Protein AF-A0A935SBA0-F1 (afdb_monomer_lite)

Foldseek 3Di:
DDDPDDDDDDDDDPVLVVVFVVCPVVDDAAWDWDWDDDDQKIWIWIWHDDPPGIKIWIWIQGNVGDTWIDISNHTDDPVVSVVRRD

Sequence (86 aa):
MIECEKLINSDNSPEINARKKELMAKYKKGVTEETLTGNGVVILQRVVVKESDVFVYQKKMFSWGGISFFRDQTPITESIFEQETR

pLDDT: mean 79.23, std 15.27, range [37.41, 94.0]

Structure (mmCIF, N/CA/C/O backbone):
data_AF-A0A935SBA0-F1
#
_entry.id   AF-A0A935SBA0-F1
#
loop_
_atom_site.group_PDB
_atom_site.id
_atom_site.type_symbol
_atom_site.label_atom_id
_atom_site.label_alt_id
_atom_site.label_comp_id
_atom_site.label_asym_id
_atom_site.label_entity_id
_atom_site.label_seq_id
_atom_site.pdbx_PDB_ins_code
_atom_site.Cartn_x
_atom_site.Cartn_y
_atom_site.Cartn_z
_atom_site.occupancy
_atom_site.B_iso_or_equiv
_atom_site.auth_seq_id
_atom_site.auth_comp_id
_atom_site.auth_asym_id
_atom_site.auth_atom_id
_atom_site.pdbx_PDB_model_num
ATOM 1 N N . MET A 1 1 ? -33.125 -18.439 10.470 1.00 37.41 1 MET A N 1
ATOM 2 C CA . MET A 1 1 ? -31.651 -18.376 10.419 1.00 37.41 1 MET A CA 1
ATOM 3 C C . MET A 1 1 ? -31.264 -17.484 9.247 1.00 37.41 1 MET A C 1
ATOM 5 O O . MET A 1 1 ? -31.511 -17.873 8.120 1.00 37.41 1 MET A O 1
ATOM 9 N N . ILE A 1 2 ? -30.753 -16.291 9.572 1.00 43.22 2 ILE A N 1
ATOM 10 C CA . ILE A 1 2 ? -29.892 -15.371 8.801 1.00 43.22 2 ILE A CA 1
ATOM 11 C C . ILE A 1 2 ? -30.258 -15.167 7.318 1.00 43.22 2 ILE A C 1
ATOM 13 O O . ILE A 1 2 ? -29.651 -15.743 6.417 1.00 43.22 2 ILE A O 1
ATOM 17 N N . GLU A 1 3 ? -31.193 -14.248 7.077 1.00 44.16 3 GLU A N 1
ATOM 18 C CA . GLU A 1 3 ? -31.255 -13.486 5.829 1.00 44.16 3 GLU A CA 1
ATOM 19 C C . GLU A 1 3 ? -30.040 -12.554 5.795 1.00 44.16 3 GLU A C 1
ATOM 21 O O . GLU A 1 3 ? -29.968 -11.569 6.522 1.00 44.16 3 GLU A O 1
ATOM 26 N N . CYS A 1 4 ? -29.032 -12.895 4.988 1.00 42.09 4 CYS A N 1
ATOM 27 C CA . CYS A 1 4 ? -27.994 -11.932 4.640 1.00 42.09 4 CYS A CA 1
ATOM 28 C C . CYS A 1 4 ? -28.623 -10.898 3.708 1.00 42.09 4 CYS A C 1
ATOM 30 O O . CYS A 1 4 ? -28.690 -11.097 2.493 1.00 42.09 4 CYS A O 1
ATOM 32 N N . GLU A 1 5 ? -29.109 -9.824 4.318 1.00 47.19 5 GLU A N 1
ATOM 33 C CA . GLU A 1 5 ? -29.623 -8.633 3.667 1.00 47.19 5 GLU A CA 1
ATOM 34 C C . GLU A 1 5 ? -28.669 -8.168 2.561 1.00 47.19 5 GLU A C 1
ATOM 36 O O . GLU A 1 5 ? -27.472 -7.932 2.757 1.00 47.19 5 GLU A O 1
ATOM 41 N N . LYS A 1 6 ? -29.232 -8.069 1.354 1.00 55.66 6 LYS A N 1
ATOM 42 C CA . LYS A 1 6 ? -28.634 -7.370 0.224 1.00 55.66 6 LYS A CA 1
ATOM 43 C C . LYS A 1 6 ? -28.527 -5.895 0.590 1.00 55.66 6 LYS A C 1
ATOM 45 O O . LYS A 1 6 ? -29.512 -5.170 0.510 1.00 55.66 6 LYS A O 1
ATOM 50 N N . LEU A 1 7 ? -27.322 -5.447 0.912 1.00 46.97 7 LEU A N 1
ATOM 51 C CA . LEU A 1 7 ? -26.989 -4.029 0.947 1.00 46.97 7 LEU A CA 1
ATOM 52 C C . LEU A 1 7 ? -26.206 -3.711 -0.324 1.00 46.97 7 LEU A C 1
ATOM 54 O O . LEU A 1 7 ? -25.000 -3.932 -0.430 1.00 46.97 7 LEU A O 1
ATOM 58 N N . ILE A 1 8 ? -26.958 -3.266 -1.327 1.00 54.84 8 ILE A N 1
ATOM 59 C CA . ILE A 1 8 ? -26.449 -2.669 -2.556 1.00 54.84 8 ILE A CA 1
ATOM 60 C C . ILE A 1 8 ? -25.961 -1.276 -2.157 1.00 54.84 8 ILE A C 1
ATOM 62 O O . ILE A 1 8 ? -26.770 -0.367 -2.004 1.00 54.84 8 ILE A O 1
ATOM 66 N N . ASN A 1 9 ? -24.655 -1.119 -1.946 1.00 43.47 9 ASN A N 1
ATOM 67 C CA . ASN A 1 9 ? -24.030 0.195 -1.990 1.00 43.47 9 ASN A CA 1
ATOM 68 C C . ASN A 1 9 ? -23.337 0.333 -3.337 1.00 43.47 9 ASN A C 1
ATOM 70 O O . ASN A 1 9 ? -22.509 -0.489 -3.727 1.00 43.47 9 ASN A O 1
ATOM 74 N N . SER A 1 10 ? -23.813 1.337 -4.061 1.00 56.56 10 SER A N 1
ATOM 75 C CA . SER A 1 10 ? -23.341 1.778 -5.356 1.00 56.56 10 SER A CA 1
ATOM 76 C C . SER A 1 10 ? -21.851 2.092 -5.323 1.00 56.56 10 SER A C 1
ATOM 78 O O . SER A 1 10 ? -21.344 2.636 -4.345 1.00 56.56 10 SER A O 1
ATOM 80 N N . ASP A 1 11 ? -21.225 1.815 -6.462 1.00 57.03 11 ASP A N 1
ATOM 81 C CA . ASP A 1 11 ? -19.815 1.998 -6.788 1.00 57.03 11 ASP A CA 1
ATOM 82 C C . ASP A 1 11 ? -18.909 0.827 -6.361 1.00 57.03 11 ASP A C 1
ATOM 84 O O . ASP A 1 11 ? -18.836 0.463 -5.191 1.00 57.03 11 ASP A O 1
ATOM 88 N N . ASN A 1 12 ? -18.147 0.308 -7.330 1.00 51.62 12 ASN A N 1
ATOM 89 C CA . ASN A 1 12 ? -17.098 -0.720 -7.238 1.00 51.62 12 ASN A CA 1
ATOM 90 C C . ASN A 1 12 ? -17.523 -2.167 -7.548 1.00 51.62 12 ASN A C 1
ATOM 92 O O . ASN A 1 12 ? -18.434 -2.746 -6.963 1.00 51.62 12 ASN A O 1
ATOM 96 N N . SER A 1 13 ? -16.812 -2.743 -8.518 1.00 55.22 13 SER A N 1
ATOM 97 C CA . SER A 1 13 ? -16.975 -4.072 -9.107 1.00 55.22 13 SER A CA 1
ATOM 98 C C . SER A 1 13 ? -17.379 -5.157 -8.092 1.00 55.22 13 SER A C 1
ATOM 100 O O . SER A 1 13 ? -16.784 -5.223 -7.014 1.00 55.22 13 SER A O 1
ATOM 102 N N . PRO A 1 14 ? -18.310 -6.075 -8.427 1.00 57.66 14 PRO A N 1
ATOM 103 C CA . PRO A 1 14 ? -18.805 -7.118 -7.513 1.00 57.66 14 PRO A CA 1
ATOM 104 C C . PRO A 1 14 ? -17.694 -7.981 -6.882 1.00 57.66 14 PRO A C 1
ATOM 106 O O . PRO A 1 14 ? -17.861 -8.512 -5.785 1.00 57.66 14 PRO A O 1
ATOM 109 N N . GLU A 1 15 ? -16.540 -8.073 -7.544 1.00 60.31 15 GLU A N 1
ATOM 110 C CA . GLU A 1 15 ? -15.341 -8.758 -7.058 1.00 60.31 15 GLU A CA 1
ATOM 111 C C . GLU A 1 15 ? -14.705 -8.087 -5.823 1.00 60.31 15 GLU A C 1
ATOM 113 O O . GLU A 1 15 ? -14.282 -8.780 -4.896 1.00 60.31 15 GLU A O 1
ATOM 118 N N . ILE A 1 16 ? -14.697 -6.749 -5.758 1.00 61.31 16 ILE A N 1
ATOM 119 C CA . ILE A 1 16 ? -14.156 -5.989 -4.620 1.00 61.31 16 ILE A CA 1
ATOM 120 C C . ILE A 1 16 ? -14.967 -6.272 -3.367 1.00 61.31 16 ILE A C 1
ATOM 122 O O . ILE A 1 16 ? -14.408 -6.571 -2.317 1.00 61.31 16 ILE A O 1
ATOM 126 N N . ASN A 1 17 ? -16.291 -6.210 -3.474 1.00 63.56 17 ASN A N 1
ATOM 127 C CA . ASN A 1 17 ? -17.154 -6.323 -2.309 1.00 63.56 17 ASN A CA 1
ATOM 128 C C . ASN A 1 17 ? -17.123 -7.743 -1.711 1.00 63.56 17 ASN A C 1
ATOM 130 O O . ASN A 1 17 ? -17.106 -7.916 -0.492 1.00 63.56 17 ASN A O 1
ATOM 134 N N . ALA A 1 18 ? -17.021 -8.768 -2.568 1.00 69.88 18 ALA A N 1
ATOM 135 C CA . ALA A 1 18 ? -16.800 -10.146 -2.134 1.00 69.88 18 ALA A CA 1
ATOM 136 C C . ALA A 1 18 ? -15.460 -10.295 -1.397 1.00 69.88 18 ALA A C 1
ATOM 138 O O . ALA A 1 18 ? -15.433 -10.789 -0.269 1.00 69.88 18 ALA A O 1
ATOM 139 N N . ARG A 1 19 ? -14.369 -9.780 -1.982 1.00 71.38 19 ARG A N 1
ATOM 140 C CA . ARG A 1 19 ? -13.035 -9.762 -1.361 1.00 71.38 19 ARG A CA 1
ATOM 141 C C . ARG A 1 19 ? -13.042 -9.053 -0.011 1.00 71.38 19 ARG A C 1
ATOM 143 O O . ARG A 1 19 ? -12.525 -9.597 0.956 1.00 71.38 19 ARG A O 1
ATOM 150 N N . LYS A 1 20 ? -13.672 -7.882 0.094 1.00 71.81 20 LYS A N 1
ATOM 151 C CA . LYS A 1 20 ? -13.816 -7.138 1.353 1.00 71.81 20 LYS A CA 1
ATOM 152 C C . LYS A 1 20 ? -14.507 -7.968 2.434 1.00 71.81 20 LYS A C 1
ATOM 154 O O . LYS A 1 20 ? -14.002 -8.063 3.549 1.00 71.81 20 LYS A O 1
ATOM 159 N N . LYS A 1 21 ? -15.610 -8.637 2.096 1.00 73.06 21 LYS A N 1
ATOM 160 C CA . LYS A 1 21 ? -16.339 -9.497 3.037 1.00 73.06 21 LYS A CA 1
ATOM 161 C C . LYS A 1 21 ? -15.500 -10.690 3.509 1.00 73.06 21 LYS A C 1
ATOM 163 O O . LYS A 1 21 ? -15.510 -11.003 4.698 1.00 73.06 21 LYS A O 1
ATOM 168 N N . GLU A 1 22 ? -14.740 -11.318 2.609 1.00 77.69 22 GLU A N 1
ATOM 169 C CA . GLU A 1 22 ? -13.777 -12.370 2.970 1.00 77.69 22 GLU A CA 1
ATOM 170 C C . GLU A 1 22 ? -12.688 -11.837 3.915 1.00 77.69 22 GLU A C 1
ATOM 172 O O . GLU A 1 22 ? -12.368 -12.472 4.918 1.00 77.69 22 GLU A O 1
ATOM 177 N N . LEU A 1 23 ? -12.144 -10.650 3.631 1.00 78.00 23 LEU A N 1
ATOM 178 C CA . LEU A 1 23 ? -11.106 -10.018 4.445 1.00 78.00 23 LEU A CA 1
ATOM 179 C C . LEU A 1 23 ? -11.619 -9.633 5.839 1.00 78.00 23 LEU A C 1
ATOM 181 O O . LEU A 1 23 ? -10.929 -9.894 6.817 1.00 78.00 23 LEU A O 1
ATOM 185 N N . MET A 1 24 ? -12.833 -9.090 5.961 1.00 72.12 24 MET A N 1
ATOM 186 C CA . MET A 1 24 ? -13.445 -8.789 7.266 1.00 72.12 24 MET A CA 1
ATOM 187 C C . MET A 1 24 ? -13.722 -10.049 8.093 1.00 72.12 24 MET A C 1
ATOM 189 O O . MET A 1 24 ? -13.642 -10.009 9.317 1.00 72.12 24 MET A O 1
ATOM 193 N N . ALA A 1 25 ? -14.039 -11.173 7.444 1.00 76.25 25 ALA A N 1
ATOM 194 C CA . ALA A 1 25 ? -14.200 -12.453 8.130 1.00 76.25 25 ALA A CA 1
ATOM 195 C C . ALA A 1 25 ? -12.852 -13.064 8.555 1.00 76.25 25 ALA A C 1
ATOM 197 O O . ALA A 1 25 ? -12.779 -13.771 9.560 1.00 76.25 25 ALA A O 1
ATOM 198 N N . LYS A 1 26 ? -11.786 -12.804 7.789 1.00 78.06 26 LYS A N 1
ATOM 199 C CA . LYS A 1 26 ? -10.452 -13.383 7.994 1.00 78.06 26 LYS A CA 1
ATOM 200 C C . LYS A 1 26 ? -9.584 -12.584 8.971 1.00 78.06 26 LYS A C 1
ATOM 202 O O . LYS A 1 26 ? -8.845 -13.188 9.747 1.00 78.06 26 LYS A O 1
ATOM 207 N N . TYR A 1 27 ? -9.656 -11.254 8.943 1.00 79.19 27 TYR A N 1
ATOM 208 C CA . TYR A 1 27 ? -8.805 -10.358 9.729 1.00 79.19 27 TYR A CA 1
ATOM 209 C C . TYR A 1 27 ? -9.618 -9.617 10.796 1.00 79.19 27 TYR A C 1
ATOM 211 O O . TYR A 1 27 ? -10.702 -9.102 10.539 1.00 79.19 27 TYR A O 1
ATOM 219 N N . LYS A 1 28 ? -9.076 -9.553 12.018 1.00 75.38 28 LYS A N 1
ATOM 220 C CA . LYS A 1 28 ? -9.653 -8.754 13.112 1.00 75.38 28 LYS A CA 1
ATOM 221 C C . LYS A 1 28 ? -9.432 -7.260 12.849 1.00 75.38 28 LYS A C 1
ATOM 223 O O . LYS A 1 28 ? -8.576 -6.899 12.044 1.00 75.38 28 LYS A O 1
ATOM 228 N N . LYS A 1 29 ? -10.162 -6.398 13.572 1.00 80.50 29 LYS A N 1
ATOM 229 C CA . LYS A 1 29 ? -9.968 -4.939 13.506 1.00 80.50 29 LYS A CA 1
ATOM 230 C C . LYS A 1 29 ? -8.483 -4.581 13.659 1.00 80.50 29 LYS A C 1
ATOM 232 O O . LYS A 1 29 ? -7.819 -5.111 14.554 1.00 80.50 29 LYS A O 1
ATOM 237 N N . GLY A 1 30 ? -7.998 -3.665 12.829 1.00 83.94 30 GLY A N 1
ATOM 238 C CA . GLY A 1 3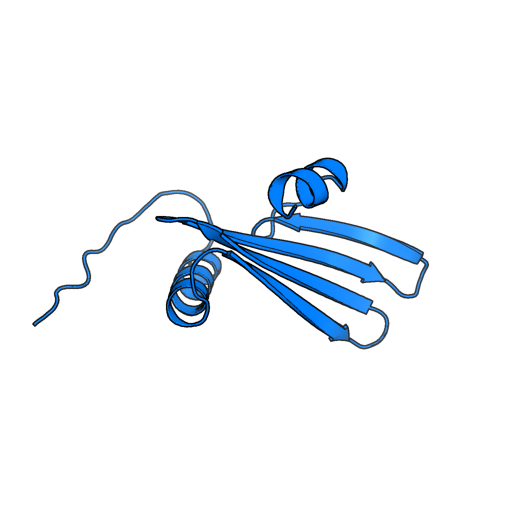0 ? -6.601 -3.239 12.815 1.00 83.94 30 GLY A CA 1
ATOM 239 C C . GLY A 1 30 ? -5.990 -3.237 11.418 1.00 83.94 30 GLY A C 1
ATOM 240 O O . GLY A 1 30 ? -6.686 -3.372 10.413 1.00 83.94 30 GLY A O 1
ATOM 241 N N . VAL A 1 31 ? -4.672 -3.067 11.370 1.00 86.38 31 VAL A N 1
ATOM 242 C CA . VAL A 1 31 ? -3.885 -3.078 10.135 1.00 86.38 31 VAL A CA 1
ATOM 243 C C . VAL A 1 31 ? -3.182 -4.425 10.032 1.00 86.38 31 VAL A C 1
ATOM 245 O O . VAL A 1 31 ? -2.425 -4.799 10.924 1.00 86.38 31 VAL A O 1
ATOM 248 N N . THR A 1 32 ? -3.446 -5.165 8.960 1.00 88.56 32 THR A N 1
ATOM 249 C CA . THR A 1 32 ? -2.714 -6.390 8.632 1.00 88.56 32 THR A CA 1
ATOM 250 C C . THR A 1 32 ? -1.835 -6.146 7.422 1.00 88.56 32 THR A C 1
ATOM 252 O O . THR A 1 32 ? -2.318 -5.678 6.396 1.00 88.56 32 THR A O 1
ATOM 255 N N . GLU A 1 33 ? -0.557 -6.483 7.526 1.00 87.69 33 GLU A N 1
ATOM 256 C CA . GLU A 1 33 ? 0.398 -6.360 6.429 1.00 87.69 33 GLU A CA 1
ATOM 257 C C . GLU A 1 33 ? 0.691 -7.736 5.826 1.00 87.69 33 GLU A C 1
ATOM 259 O O . GLU A 1 33 ? 0.984 -8.700 6.530 1.00 87.69 33 GLU A O 1
ATOM 264 N N . GLU A 1 34 ? 0.627 -7.820 4.505 1.00 85.69 34 GLU A N 1
ATOM 265 C CA . GLU A 1 34 ? 0.911 -9.009 3.717 1.00 85.69 34 GLU A CA 1
ATOM 266 C C . GLU A 1 34 ? 1.872 -8.629 2.597 1.00 85.69 34 GLU A C 1
ATOM 268 O O . GLU A 1 34 ? 1.648 -7.673 1.861 1.00 85.69 34 GLU A O 1
ATOM 273 N N . THR A 1 35 ? 2.956 -9.380 2.437 1.00 88.56 35 THR A N 1
ATOM 274 C CA . THR A 1 35 ? 3.882 -9.176 1.320 1.00 88.56 35 THR A CA 1
ATOM 275 C C . THR A 1 35 ? 3.727 -10.322 0.339 1.00 88.56 35 THR A C 1
ATOM 277 O O . THR A 1 35 ? 3.925 -11.484 0.682 1.00 88.56 35 THR A O 1
ATOM 280 N N . LEU A 1 36 ? 3.361 -9.984 -0.890 1.00 86.44 36 LEU A N 1
ATOM 281 C CA . LEU A 1 36 ? 3.179 -10.908 -1.995 1.00 86.44 36 LEU A CA 1
ATOM 282 C C . LEU A 1 36 ? 4.334 -10.707 -2.969 1.00 86.44 36 LEU A C 1
ATOM 284 O O . LEU A 1 36 ? 4.427 -9.685 -3.646 1.00 86.44 36 LEU A O 1
ATOM 288 N N . THR A 1 37 ? 5.224 -11.685 -3.047 1.00 87.00 37 THR A N 1
ATOM 289 C CA . THR A 1 37 ? 6.353 -11.642 -3.976 1.00 87.00 37 THR A CA 1
ATOM 290 C C . THR A 1 37 ? 5.980 -12.390 -5.250 1.00 87.00 37 THR A C 1
ATOM 292 O O . THR A 1 37 ? 5.678 -13.580 -5.215 1.00 87.00 37 THR A O 1
ATOM 295 N N . GLY A 1 38 ? 5.982 -11.682 -6.375 1.00 82.81 38 GLY A N 1
ATOM 296 C CA . GLY A 1 38 ? 5.785 -12.220 -7.716 1.00 82.81 38 GLY A CA 1
ATOM 297 C C . GLY A 1 38 ? 7.068 -12.175 -8.546 1.00 82.81 38 GLY A C 1
ATOM 298 O O . GLY A 1 38 ? 8.103 -11.657 -8.126 1.00 82.81 38 GLY A O 1
ATOM 299 N N . ASN A 1 39 ? 7.003 -12.716 -9.762 1.00 84.69 39 ASN A N 1
ATOM 300 C CA . ASN A 1 39 ? 8.135 -12.715 -10.684 1.00 84.69 39 ASN A CA 1
ATOM 301 C C . ASN A 1 39 ? 8.380 -11.282 -11.200 1.00 84.69 39 ASN A C 1
ATOM 303 O O . ASN A 1 39 ? 7.620 -10.778 -12.023 1.00 84.69 39 ASN A O 1
ATOM 307 N N . GLY A 1 40 ? 9.390 -10.596 -10.660 1.00 86.81 40 GLY A N 1
ATOM 308 C CA . GLY A 1 40 ? 9.727 -9.221 -11.048 1.00 86.81 40 GLY A CA 1
ATOM 309 C C . GLY A 1 40 ? 8.876 -8.117 -10.396 1.00 86.81 40 GLY A C 1
ATOM 310 O O . GLY A 1 40 ? 8.938 -6.961 -10.822 1.00 86.81 40 GLY A O 1
ATOM 311 N N . VAL A 1 41 ? 8.057 -8.444 -9.389 1.00 91.12 41 VAL A N 1
ATOM 312 C CA . VAL A 1 41 ? 7.233 -7.469 -8.657 1.00 91.12 41 VAL A CA 1
ATOM 313 C C . VAL A 1 41 ? 7.004 -7.917 -7.215 1.00 91.12 41 VAL A C 1
ATOM 315 O O . VAL A 1 41 ? 6.673 -9.069 -6.960 1.00 91.12 41 VAL A O 1
ATOM 318 N N . VAL A 1 42 ? 7.147 -7.003 -6.263 1.00 92.56 42 VAL A N 1
ATOM 319 C CA . VAL A 1 42 ? 6.829 -7.198 -4.846 1.00 92.56 42 VAL A CA 1
ATOM 320 C C . VAL A 1 42 ? 5.617 -6.342 -4.514 1.00 92.56 42 VAL A C 1
ATOM 322 O O . VAL A 1 42 ? 5.646 -5.128 -4.674 1.00 92.56 42 VAL A O 1
ATOM 325 N N . ILE A 1 43 ? 4.534 -6.959 -4.067 1.00 91.75 43 ILE A N 1
ATOM 326 C CA . ILE A 1 43 ? 3.288 -6.280 -3.727 1.00 91.75 43 ILE A CA 1
ATOM 327 C C . ILE A 1 43 ? 3.131 -6.323 -2.211 1.0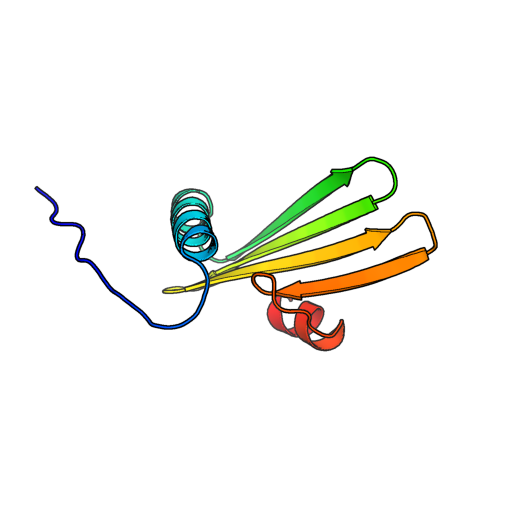0 91.75 43 ILE A C 1
ATOM 329 O O . ILE A 1 43 ? 2.805 -7.358 -1.641 1.00 91.75 43 ILE A O 1
ATOM 333 N N . LEU A 1 44 ? 3.356 -5.192 -1.553 1.00 92.06 44 LEU A N 1
ATOM 334 C CA . LEU A 1 44 ? 3.046 -5.020 -0.140 1.00 92.06 44 LEU A CA 1
ATOM 335 C C . LEU A 1 44 ? 1.575 -4.615 -0.013 1.00 92.06 44 LEU A C 1
ATOM 337 O O . LEU A 1 44 ? 1.200 -3.489 -0.331 1.00 92.06 44 LEU A O 1
ATOM 341 N N . GLN A 1 45 ? 0.739 -5.543 0.422 1.00 89.94 45 GLN A N 1
ATOM 342 C CA . GLN A 1 45 ? -0.673 -5.343 0.695 1.00 89.94 45 GLN A CA 1
ATOM 343 C C . GLN A 1 45 ? -0.881 -5.021 2.179 1.00 89.94 45 GLN A C 1
ATOM 345 O O . GLN A 1 45 ? -0.406 -5.745 3.043 1.00 89.94 45 GLN A O 1
ATOM 350 N N . ARG A 1 46 ? -1.612 -3.954 2.498 1.00 91.50 46 ARG A N 1
ATOM 351 C CA . ARG A 1 46 ? -2.050 -3.627 3.857 1.00 91.50 46 ARG A CA 1
ATOM 352 C C . ARG A 1 46 ? -3.569 -3.611 3.91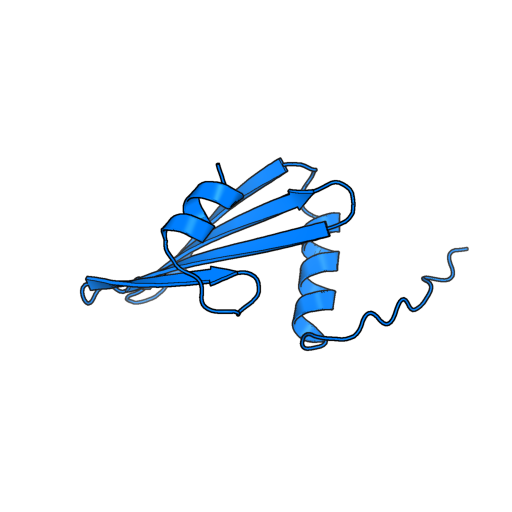4 1.00 91.50 46 ARG A C 1
ATOM 354 O O . ARG A 1 46 ? -4.208 -2.794 3.259 1.00 91.50 46 ARG A O 1
ATOM 361 N N . VAL A 1 47 ? -4.149 -4.519 4.683 1.00 89.25 47 VAL A N 1
ATOM 362 C CA . VAL A 1 47 ? -5.591 -4.608 4.907 1.00 89.25 47 VAL A CA 1
ATOM 363 C C . VAL A 1 47 ? -5.915 -3.861 6.192 1.00 89.25 47 VAL A C 1
ATOM 365 O O . VAL A 1 47 ? -5.521 -4.280 7.277 1.00 89.25 47 VAL A O 1
ATOM 368 N N . VAL A 1 48 ? -6.617 -2.741 6.068 1.00 89.38 48 VAL A N 1
ATOM 369 C CA . VAL A 1 48 ? -7.050 -1.908 7.191 1.00 89.38 48 VAL A CA 1
ATOM 370 C C . VAL A 1 48 ? -8.516 -2.211 7.465 1.00 89.38 48 VAL A C 1
ATOM 372 O O . VAL A 1 48 ? -9.388 -1.825 6.687 1.00 89.38 48 VAL A O 1
ATOM 375 N N . VAL A 1 49 ? -8.789 -2.913 8.562 1.00 87.38 49 VAL A N 1
ATOM 376 C CA . VAL A 1 49 ? -10.142 -3.245 9.020 1.00 87.38 49 VAL A CA 1
ATOM 377 C C . VAL A 1 49 ? -10.562 -2.230 10.083 1.00 87.38 49 VAL A C 1
ATOM 379 O O . VAL A 1 49 ? -10.057 -2.249 11.211 1.00 87.38 49 VAL A O 1
ATOM 382 N N . LYS A 1 50 ? -11.482 -1.337 9.711 1.00 82.25 50 LYS A N 1
ATOM 383 C CA . LYS A 1 50 ? -12.191 -0.400 10.597 1.00 82.25 50 LYS A CA 1
ATOM 384 C C . LYS A 1 50 ? -13.5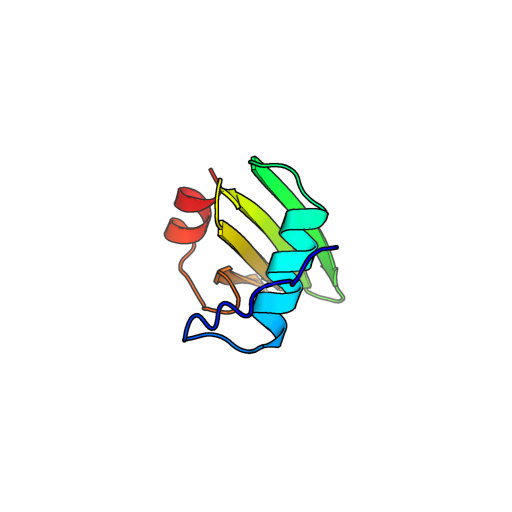25 -1.030 11.042 1.00 82.25 50 LYS A C 1
ATOM 386 O O . LYS A 1 50 ? -13.889 -2.107 10.582 1.00 82.25 50 LYS A O 1
ATOM 391 N N . GLU A 1 51 ? -14.238 -0.389 11.970 1.00 75.00 51 GLU A N 1
ATOM 392 C CA . GLU A 1 51 ? -15.438 -0.961 12.620 1.00 75.00 51 GLU A CA 1
ATOM 393 C C . GLU A 1 51 ? -16.530 -1.434 11.647 1.00 75.00 51 GLU A C 1
ATOM 395 O O . GLU A 1 51 ? -17.131 -2.478 11.895 1.00 75.00 51 GLU A O 1
ATOM 400 N N . SER A 1 52 ? -16.730 -0.730 10.530 1.00 73.44 52 SER A N 1
ATOM 401 C CA . SER A 1 52 ? -17.748 -1.075 9.522 1.00 73.44 52 SER A CA 1
ATOM 402 C C . SER A 1 52 ? -17.198 -1.236 8.105 1.00 73.44 52 SER A C 1
ATOM 404 O O . SER A 1 52 ? -17.943 -1.608 7.204 1.00 73.44 52 SER A O 1
ATOM 406 N N . ASP A 1 53 ? -15.903 -0.995 7.901 1.00 79.94 53 ASP A N 1
ATOM 407 C CA . ASP A 1 53 ? -15.297 -0.922 6.574 1.00 79.94 53 ASP A CA 1
ATOM 408 C C . ASP A 1 53 ? -13.930 -1.588 6.550 1.00 79.94 53 ASP A C 1
ATOM 410 O O . ASP A 1 53 ? -13.155 -1.515 7.505 1.00 79.94 53 ASP A O 1
ATOM 414 N N . VAL A 1 54 ? -13.598 -2.179 5.408 1.00 83.81 54 VAL A N 1
ATOM 415 C CA . VAL A 1 54 ? -12.255 -2.670 5.122 1.00 83.81 54 VAL A CA 1
ATOM 416 C C . VAL A 1 54 ? -11.695 -1.964 3.896 1.00 83.81 54 VAL A C 1
ATOM 418 O O . VAL A 1 54 ? -12.370 -1.805 2.873 1.00 83.81 54 VAL A O 1
ATOM 421 N N . PHE A 1 55 ? -10.440 -1.552 4.016 1.00 86.81 55 PHE A N 1
ATOM 422 C CA . PHE A 1 55 ? -9.680 -0.919 2.952 1.00 86.81 55 PHE A CA 1
ATOM 423 C C . PHE A 1 55 ? -8.454 -1.759 2.645 1.00 86.81 55 PHE A C 1
ATOM 425 O O . PHE A 1 55 ? -7.693 -2.120 3.544 1.00 86.81 55 PHE A O 1
ATOM 432 N N . VAL A 1 56 ? -8.254 -2.063 1.367 1.00 88.31 56 VAL A N 1
ATOM 433 C CA . VAL A 1 56 ? -7.083 -2.814 0.913 1.00 88.31 56 VAL A CA 1
ATOM 434 C C . VAL A 1 56 ? -6.130 -1.863 0.225 1.00 88.31 56 VAL A C 1
ATOM 436 O O . VAL A 1 56 ? -6.394 -1.384 -0.875 1.00 88.31 56 VAL A O 1
ATOM 439 N N . TYR A 1 57 ? -5.002 -1.608 0.862 1.00 91.69 57 TYR A N 1
ATOM 440 C CA . TYR A 1 57 ? -3.919 -0.821 0.309 1.00 91.69 57 TYR A CA 1
ATOM 441 C C . TYR A 1 57 ? -2.889 -1.747 -0.332 1.00 91.69 57 TYR A C 1
ATOM 443 O O . TYR A 1 57 ? -2.575 -2.795 0.216 1.00 91.69 57 TYR A O 1
ATOM 451 N N . GLN A 1 58 ? -2.349 -1.392 -1.493 1.00 91.69 58 GLN A N 1
ATOM 452 C CA . GLN A 1 58 ? -1.340 -2.185 -2.193 1.00 91.69 58 GLN A CA 1
ATOM 453 C C . GLN A 1 58 ? -0.228 -1.282 -2.712 1.00 91.69 58 GLN A C 1
ATOM 455 O O . GLN A 1 58 ? -0.465 -0.394 -3.526 1.00 91.69 58 GLN A O 1
ATOM 460 N N . LYS A 1 59 ? 1.001 -1.548 -2.284 1.00 93.38 59 LYS A N 1
ATOM 461 C CA . LYS A 1 59 ? 2.226 -0.954 -2.810 1.00 93.38 59 LYS A CA 1
ATOM 462 C C . LYS A 1 59 ? 2.897 -1.975 -3.721 1.00 93.38 59 LYS A C 1
ATOM 464 O O . LYS A 1 59 ? 3.458 -2.959 -3.250 1.00 93.38 59 LYS A O 1
ATOM 469 N N . LYS A 1 60 ? 2.832 -1.750 -5.031 1.00 92.94 60 LYS A N 1
ATOM 470 C CA . LYS A 1 60 ? 3.498 -2.571 -6.046 1.00 92.94 60 LYS A CA 1
ATOM 471 C C . LYS A 1 60 ? 4.876 -1.986 -6.316 1.00 92.94 60 LYS A C 1
ATOM 473 O O . LYS A 1 60 ? 4.981 -0.867 -6.801 1.00 92.94 60 LYS A O 1
ATOM 478 N N . MET A 1 61 ? 5.911 -2.737 -5.985 1.00 93.81 61 MET A N 1
ATOM 479 C CA . MET A 1 61 ? 7.313 -2.420 -6.221 1.00 93.81 61 MET A CA 1
ATOM 480 C C . MET A 1 61 ? 7.797 -3.318 -7.346 1.00 93.81 61 MET A C 1
ATOM 482 O O . MET A 1 61 ? 7.942 -4.525 -7.179 1.00 93.81 61 MET A O 1
ATOM 486 N N . PHE A 1 62 ? 7.998 -2.747 -8.517 1.00 92.19 62 PHE A N 1
ATOM 487 C CA . PHE A 1 62 ? 8.468 -3.486 -9.670 1.00 92.19 62 PHE A CA 1
ATOM 488 C C . PHE A 1 62 ? 9.991 -3.576 -9.658 1.00 92.19 62 PHE A C 1
ATOM 490 O O . PHE A 1 62 ? 10.679 -2.611 -9.327 1.00 92.19 62 PHE A O 1
ATOM 497 N N . SER A 1 63 ? 10.537 -4.710 -10.091 1.00 88.56 63 SER A N 1
ATOM 498 C CA . SER A 1 63 ? 11.987 -4.930 -10.140 1.00 88.56 63 SER A CA 1
ATOM 499 C C . SER A 1 63 ? 12.719 -3.993 -11.106 1.00 88.56 63 SER A C 1
ATOM 501 O O . SER A 1 63 ? 13.924 -3.821 -10.975 1.00 88.56 63 SER A O 1
ATOM 503 N N . TRP A 1 64 ? 12.008 -3.349 -12.038 1.00 88.94 64 TRP A N 1
ATOM 504 C CA . TRP A 1 64 ? 12.559 -2.305 -12.912 1.00 88.94 64 TRP A CA 1
ATOM 505 C C . TRP A 1 64 ? 12.720 -0.935 -12.224 1.00 88.94 64 TRP A C 1
ATOM 507 O O . TRP A 1 64 ? 13.214 -0.002 -12.848 1.00 88.94 64 TRP A O 1
ATOM 517 N N . GLY A 1 65 ? 12.324 -0.801 -10.951 1.00 88.25 65 GLY A N 1
ATOM 518 C CA . GLY A 1 65 ? 12.464 0.426 -10.154 1.00 88.25 65 GLY A CA 1
ATOM 519 C C . GLY A 1 65 ? 11.179 1.247 -10.010 1.00 88.25 65 GLY A C 1
ATOM 520 O O . GLY A 1 65 ? 11.177 2.278 -9.343 1.00 88.25 65 GLY A O 1
ATOM 521 N N . GLY A 1 66 ? 10.075 0.798 -10.606 1.00 92.44 66 GLY A N 1
ATOM 522 C CA . GLY A 1 66 ? 8.772 1.439 -10.477 1.00 92.44 66 GLY A CA 1
ATOM 523 C C . GLY A 1 66 ? 8.101 1.160 -9.147 1.00 92.44 66 GLY A C 1
ATOM 524 O O . GLY A 1 66 ? 8.139 0.034 -8.654 1.00 92.44 66 GLY A O 1
ATOM 525 N N . ILE A 1 67 ? 7.403 2.153 -8.602 1.00 94.00 67 ILE A N 1
ATOM 526 C CA . ILE A 1 67 ? 6.547 1.973 -7.430 1.00 94.00 67 ILE A CA 1
ATOM 527 C C . ILE A 1 67 ? 5.171 2.555 -7.741 1.00 94.00 67 ILE A C 1
ATOM 529 O O . ILE A 1 67 ? 5.050 3.634 -8.318 1.00 94.00 67 ILE A O 1
ATOM 533 N N . SER A 1 68 ? 4.115 1.829 -7.393 1.00 93.06 68 SER A N 1
ATOM 534 C CA . SER A 1 68 ? 2.738 2.292 -7.557 1.00 93.06 68 SER A CA 1
ATOM 535 C C . SER A 1 68 ? 1.901 1.919 -6.346 1.00 93.06 68 SER A C 1
ATOM 537 O O . SER A 1 68 ? 2.023 0.813 -5.818 1.00 93.06 68 SER A O 1
ATOM 539 N N . PHE A 1 69 ? 1.040 2.839 -5.926 1.00 93.44 69 PHE A N 1
ATOM 540 C CA . PHE A 1 69 ? 0.193 2.688 -4.750 1.00 93.44 69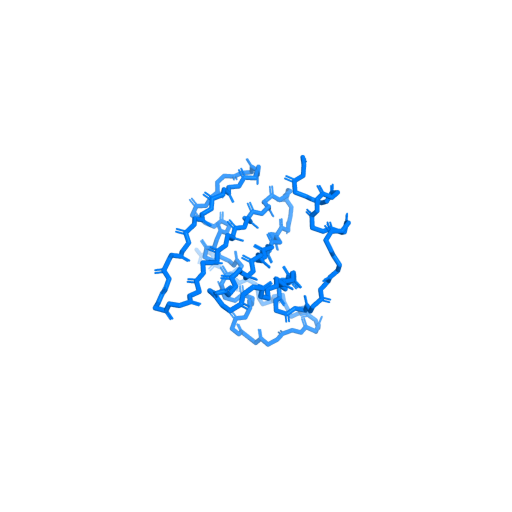 PHE A CA 1
ATOM 541 C C . PHE A 1 69 ? -1.267 2.622 -5.176 1.00 93.44 69 PHE A C 1
ATOM 543 O O . PHE A 1 69 ? -1.711 3.379 -6.038 1.00 93.44 69 PHE A O 1
ATOM 550 N N . PHE A 1 70 ? -2.014 1.712 -4.565 1.00 90.69 70 PHE A N 1
ATOM 551 C CA . PHE A 1 70 ? -3.427 1.501 -4.840 1.00 90.69 70 PHE A CA 1
ATOM 552 C C . PHE A 1 70 ? -4.200 1.356 -3.531 1.00 90.69 70 PHE A C 1
ATOM 554 O O . PHE A 1 70 ? -3.681 0.808 -2.561 1.00 90.69 70 PHE A O 1
ATOM 561 N N . ARG A 1 71 ? -5.448 1.814 -3.525 1.00 90.00 71 ARG A N 1
ATOM 562 C CA . ARG A 1 71 ? -6.456 1.556 -2.496 1.00 90.00 71 ARG A CA 1
ATOM 563 C C . ARG A 1 71 ? -7.673 0.963 -3.187 1.00 90.00 71 ARG A C 1
ATOM 565 O O . ARG A 1 71 ? -8.266 1.639 -4.018 1.00 90.00 71 ARG A O 1
ATOM 572 N N . ASP A 1 72 ? -8.033 -0.277 -2.870 1.00 85.25 72 ASP A N 1
ATOM 573 C CA . ASP A 1 72 ? -9.193 -0.961 -3.459 1.00 85.25 72 ASP A CA 1
ATOM 574 C C . ASP A 1 72 ? -9.222 -0.866 -4.998 1.00 85.25 72 ASP A C 1
ATOM 576 O O . ASP A 1 72 ? -10.211 -0.466 -5.598 1.00 85.25 72 ASP A O 1
ATOM 580 N N . GLN A 1 73 ? -8.090 -1.181 -5.643 1.00 81.44 73 GLN A N 1
ATOM 581 C CA . GLN A 1 73 ? -7.846 -1.044 -7.093 1.00 81.44 73 GLN A CA 1
ATOM 582 C C . GLN A 1 73 ? -7.788 0.393 -7.647 1.00 81.44 73 GLN A C 1
ATOM 584 O O . GLN A 1 73 ? -7.367 0.582 -8.787 1.00 81.44 73 GLN A O 1
ATOM 589 N N . THR A 1 74 ? -8.094 1.415 -6.850 1.00 87.38 74 THR A N 1
ATOM 590 C CA . THR A 1 74 ? -7.958 2.820 -7.254 1.00 87.38 74 THR A CA 1
ATOM 591 C C . THR A 1 74 ? -6.518 3.293 -7.031 1.00 87.38 74 THR A C 1
ATOM 593 O O . THR A 1 74 ? -6.006 3.130 -5.922 1.00 87.38 74 THR A O 1
ATOM 596 N N . PRO A 1 75 ? -5.829 3.868 -8.034 1.00 90.50 75 PRO A N 1
ATOM 597 C CA . PRO A 1 75 ? -4.486 4.410 -7.846 1.00 90.50 75 PRO A CA 1
ATOM 598 C C . PRO A 1 75 ? -4.511 5.585 -6.861 1.00 90.50 75 PRO A C 1
ATOM 600 O O . PRO A 1 75 ? -5.363 6.467 -6.942 1.00 90.50 75 PRO A O 1
ATOM 603 N N . ILE A 1 76 ? -3.560 5.593 -5.933 1.00 93.31 76 ILE A N 1
ATOM 604 C CA . ILE A 1 76 ? -3.387 6.637 -4.919 1.00 93.31 76 ILE A CA 1
ATOM 605 C C . ILE A 1 76 ? -1.928 7.098 -4.888 1.00 93.31 76 ILE A C 1
ATOM 607 O O . ILE A 1 76 ? -1.051 6.495 -5.506 1.00 93.31 76 ILE A O 1
ATOM 611 N N . THR A 1 77 ? -1.654 8.169 -4.150 1.00 93.56 77 THR A N 1
ATOM 612 C CA . THR A 1 77 ? -0.285 8.613 -3.876 1.00 93.56 77 THR A CA 1
ATOM 613 C C . THR A 1 77 ? 0.301 7.885 -2.666 1.00 93.56 77 THR A C 1
ATOM 615 O O . THR A 1 77 ? -0.430 7.382 -1.807 1.00 93.56 77 THR A O 1
ATOM 618 N N . GLU A 1 78 ? 1.632 7.869 -2.573 1.00 91.38 78 GLU A N 1
ATOM 619 C CA . GLU A 1 78 ? 2.360 7.348 -1.407 1.00 91.38 78 GLU A CA 1
ATOM 620 C C . GLU A 1 78 ? 1.875 7.994 -0.104 1.00 91.38 78 GLU A C 1
ATOM 622 O O . GLU A 1 78 ? 1.560 7.296 0.854 1.00 91.38 78 GLU A O 1
ATOM 627 N N . SER A 1 79 ? 1.689 9.317 -0.102 1.00 91.81 79 SER A N 1
ATOM 628 C CA . SER A 1 79 ? 1.246 10.053 1.083 1.00 91.81 79 SER A CA 1
ATOM 629 C C . SER A 1 79 ? -0.117 9.593 1.602 1.00 91.81 79 SER A C 1
ATOM 631 O O . SER A 1 79 ? -0.348 9.618 2.807 1.00 91.81 79 SER A O 1
ATOM 633 N N . ILE A 1 80 ? -1.039 9.183 0.723 1.00 91.38 80 ILE A N 1
ATOM 634 C CA . ILE A 1 80 ? -2.334 8.627 1.143 1.00 91.38 80 ILE A CA 1
ATOM 635 C C . ILE A 1 80 ? -2.141 7.226 1.722 1.00 91.38 80 ILE A C 1
ATOM 637 O O . ILE A 1 80 ? -2.721 6.912 2.758 1.00 91.38 80 ILE A O 1
ATOM 641 N N . PHE A 1 81 ? -1.307 6.401 1.084 1.00 90.69 81 PHE A N 1
ATOM 642 C CA . PHE A 1 81 ? -0.995 5.058 1.569 1.00 90.69 81 PHE A CA 1
ATOM 643 C C . PHE A 1 81 ? -0.404 5.115 2.980 1.00 90.69 81 PHE A C 1
ATOM 645 O O . PHE A 1 81 ? -0.861 4.398 3.862 1.00 90.69 81 PHE A O 1
ATOM 652 N N . GLU A 1 82 ? 0.579 5.979 3.218 1.00 88.81 82 GLU A N 1
ATOM 653 C CA . GLU A 1 82 ? 1.231 6.092 4.522 1.00 88.81 82 GLU A CA 1
ATOM 654 C C . GLU A 1 82 ? 0.308 6.668 5.595 1.00 88.81 82 GLU A C 1
ATOM 656 O O . GLU A 1 82 ? 0.269 6.133 6.696 1.00 88.81 82 GLU A O 1
ATOM 661 N N . GLN A 1 83 ? -0.465 7.713 5.290 1.00 89.50 83 GLN A N 1
ATOM 662 C CA . GLN A 1 83 ? -1.369 8.319 6.274 1.00 89.50 83 GLN A CA 1
ATOM 663 C C . GLN A 1 83 ? -2.489 7.373 6.710 1.00 89.50 83 GLN A C 1
ATOM 665 O O . GLN A 1 83 ? -2.834 7.341 7.887 1.00 89.50 83 GLN A O 1
ATOM 670 N N . GLU A 1 84 ? -3.041 6.593 5.782 1.00 85.69 84 GLU A N 1
ATOM 671 C CA . GLU A 1 84 ? -4.182 5.719 6.065 1.00 85.69 84 GLU A CA 1
ATOM 672 C C . GLU A 1 84 ? -3.789 4.340 6.617 1.00 85.69 84 GLU A C 1
ATOM 674 O O . GLU A 1 84 ? -4.651 3.619 7.122 1.00 85.69 84 GLU A O 1
ATOM 679 N N . THR A 1 85 ? -2.515 3.950 6.500 1.00 84.25 85 THR A N 1
ATOM 680 C CA . THR A 1 85 ? -2.01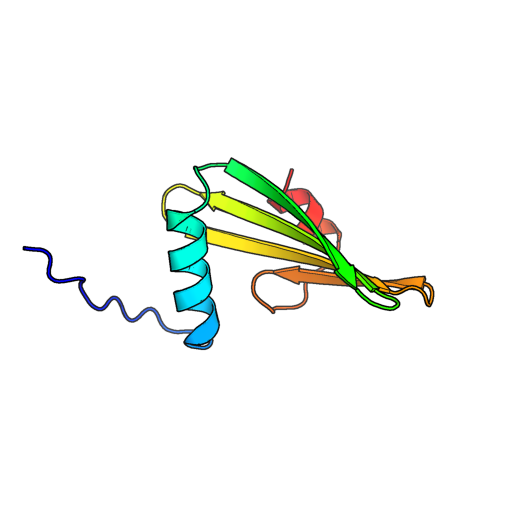0 2.644 6.967 1.00 84.25 85 THR A CA 1
ATOM 681 C C . THR A 1 85 ? -1.068 2.731 8.170 1.00 84.25 85 THR A C 1
ATOM 683 O O . THR A 1 85 ? -0.475 1.715 8.537 1.00 84.25 85 THR A O 1
ATOM 686 N N . ARG A 1 86 ? -0.908 3.922 8.755 1.00 79.50 86 ARG A N 1
ATOM 687 C CA . ARG A 1 86 ? -0.066 4.186 9.929 1.00 79.50 86 ARG A CA 1
ATOM 688 C C . ARG A 1 86 ? -0.776 3.905 11.253 1.00 79.50 86 ARG A C 1
ATOM 690 O O . ARG A 1 86 ? -2.015 4.051 11.315 1.00 79.50 86 ARG A O 1
#

Radius of gyration: 14.46 Å; chains: 1; bounding box: 44×28×26 Å

Secondary structure (DSSP, 8-state):
---------SSS-HHHHHHHHHHHHHS-SEEEEEEEEETTEEEEEEEEE-SS-EEEEEEEEETTS-EEEEETTEEE-HHHHHHHH-